Protein AF-A0A7J4SER0-F1 (afdb_monomer)

Mean predicted aligned error: 12.55 Å

pLDDT: mean 72.63, std 16.92, range [37.75, 93.12]

Radius of gyration: 18.27 Å; Cα contacts (8 Å, |Δi|>4): 106; chains: 1; bounding box: 51×45×35 Å

Nearest PDB structures (foldseek):
  1c30-assembly1_B  TM=9.647E-01  e=8.916E-04  Escherichia coli
  1t36-assembly1_D  TM=9.672E-01  e=1.253E-03  Escherichia coli
  1a9x-assembly1_B  TM=9.610E-01  e=2.314E-03  Escherichia coli
  1cs0-assembly1_F  TM=9.670E-01  e=2.839E-03  Escherichia coli
  5dot-assembly1_B  TM=7.083E-01  e=1.912E-02  Homo sapiens

Secondary structure (DSSP, 8-state):
----S-PBPBTTTB-SS--TT---PPP---TTSS-EEEEEE-TTT--EEEEEETTSS-EEESS-TT-TTS-GGGTHHHHHHHHHHHHHTT------PPPP----------

Sequence (110 aa):
SQNHGFAVADPEQGMLAPHPTGACSDVAPNAIGTDVEVRYVNANDRTVEGLDVIGRPAFSIQYHPEACPGPHDASPLFDRFSSIVAEHLGSSAPGNLPPVATPSLLGGEN

Solvent-accessible surface area (backbone atoms only — not comparable to full-atom values): 7395 Å² total; per-residue (Å²): 132,75,71,75,83,68,56,57,57,43,93,88,78,36,68,64,38,77,46,96,85,66,73,70,81,81,93,69,82,72,87,82,76,60,59,68,45,85,73,34,62,41,88,87,64,45,28,43,35,23,38,36,38,59,98,47,97,49,70,53,65,59,60,76,45,81,36,86,87,59,74,67,85,41,43,67,56,55,56,54,50,50,50,47,52,36,56,73,72,68,47,91,72,86,82,75,80,76,82,80,77,76,82,80,87,81,84,83,91,134

Structure (mmCIF, N/CA/C/O backbone):
data_AF-A0A7J4SER0-F1
#
_entry.id   AF-A0A7J4SER0-F1
#
loop_
_atom_site.group_PDB
_atom_site.id
_atom_site.type_symbol
_atom_site.label_atom_id
_atom_site.label_alt_id
_atom_site.label_comp_id
_atom_site.label_asym_id
_atom_site.label_entity_id
_atom_site.label_seq_id
_atom_site.pdbx_PDB_ins_code
_atom_site.Cartn_x
_atom_site.Cartn_y
_atom_site.Cartn_z
_atom_site.occupancy
_atom_site.B_iso_or_equiv
_atom_site.auth_seq_id
_atom_site.auth_comp_id
_atom_site.auth_asym_id
_atom_site.auth_atom_id
_atom_site.pdbx_PDB_model_num
ATOM 1 N N . SER A 1 1 ? 14.598 0.978 -7.104 1.00 48.25 1 SER A N 1
ATOM 2 C CA . SER A 1 1 ? 13.257 0.494 -6.739 1.00 48.25 1 SER A CA 1
ATOM 3 C C . SER A 1 1 ? 13.394 -0.280 -5.441 1.00 48.25 1 SER A C 1
ATOM 5 O O . SER A 1 1 ? 14.231 -1.169 -5.400 1.00 48.25 1 SER A O 1
ATOM 7 N N . GLN A 1 2 ? 12.677 0.110 -4.383 1.00 54.28 2 GLN A N 1
ATOM 8 C CA . GLN A 1 2 ? 12.573 -0.632 -3.110 1.00 54.28 2 GLN A CA 1
ATOM 9 C C . GLN A 1 2 ? 11.394 -1.626 -3.165 1.00 54.28 2 GLN A C 1
ATOM 11 O O . GLN A 1 2 ? 10.800 -1.949 -2.142 1.00 54.28 2 GLN A O 1
ATOM 16 N N . ASN A 1 3 ? 11.009 -2.056 -4.371 1.00 53.16 3 ASN A N 1
ATOM 17 C CA . ASN A 1 3 ? 9.971 -3.053 -4.568 1.00 53.16 3 ASN A CA 1
ATOM 18 C C . ASN A 1 3 ? 10.532 -4.409 -4.121 1.00 53.16 3 ASN A C 1
ATOM 20 O O . ASN A 1 3 ? 11.462 -4.938 -4.737 1.00 53.16 3 ASN A O 1
ATOM 24 N N . HIS A 1 4 ? 9.984 -4.958 -3.039 1.00 55.66 4 HIS A N 1
ATOM 25 C CA . HIS A 1 4 ? 10.304 -6.299 -2.553 1.00 55.66 4 HIS A CA 1
ATOM 26 C C . HIS A 1 4 ? 9.628 -7.367 -3.418 1.00 55.66 4 HIS A C 1
ATOM 28 O O . HIS A 1 4 ? 8.933 -8.209 -2.881 1.00 55.66 4 HIS A O 1
ATOM 34 N N . GLY A 1 5 ? 9.795 -7.340 -4.744 1.00 51.59 5 GLY A N 1
ATOM 35 C CA . GLY A 1 5 ? 9.507 -8.446 -5.674 1.00 51.59 5 GLY A CA 1
ATOM 36 C C . GLY A 1 5 ? 8.112 -9.097 -5.647 1.00 51.59 5 GLY A C 1
ATOM 37 O O . GLY A 1 5 ? 7.899 -10.058 -6.383 1.00 51.59 5 GLY A O 1
ATOM 38 N N . PHE A 1 6 ? 7.166 -8.610 -4.847 1.00 56.47 6 PHE A N 1
ATOM 39 C CA . PHE A 1 6 ? 5.813 -9.131 -4.716 1.00 56.47 6 PHE A CA 1
ATOM 40 C C . PHE A 1 6 ? 4.853 -8.104 -5.302 1.00 56.47 6 PHE A C 1
ATOM 42 O O . PHE A 1 6 ? 4.588 -7.061 -4.716 1.00 56.47 6 PHE A O 1
ATOM 49 N N . ALA A 1 7 ? 4.336 -8.407 -6.490 1.00 63.56 7 ALA A N 1
ATOM 50 C CA . ALA A 1 7 ? 3.266 -7.639 -7.104 1.00 63.56 7 ALA A CA 1
ATOM 51 C C . ALA A 1 7 ? 1.941 -8.351 -6.827 1.00 63.56 7 ALA A C 1
ATOM 53 O O . ALA A 1 7 ? 1.762 -9.516 -7.190 1.00 63.56 7 ALA A O 1
ATOM 54 N N . VAL A 1 8 ? 1.010 -7.654 -6.181 1.00 70.56 8 VAL A N 1
ATOM 55 C CA . VAL A 1 8 ? -0.377 -8.116 -6.090 1.00 70.56 8 VAL A CA 1
ATOM 56 C C . VAL A 1 8 ? -1.059 -7.834 -7.430 1.00 70.56 8 VAL A C 1
ATOM 58 O O . VAL A 1 8 ? -0.858 -6.772 -8.018 1.00 70.56 8 VAL A O 1
ATOM 61 N N . ALA A 1 9 ? -1.836 -8.793 -7.936 1.00 73.94 9 ALA A N 1
ATOM 62 C CA . ALA A 1 9 ? -2.665 -8.570 -9.115 1.00 73.94 9 ALA A CA 1
ATOM 63 C C . ALA A 1 9 ? -3.827 -7.633 -8.757 1.00 73.94 9 ALA A C 1
ATOM 65 O O . ALA A 1 9 ? -4.473 -7.812 -7.724 1.00 73.94 9 ALA A O 1
ATOM 66 N N . ASP A 1 10 ? -4.089 -6.651 -9.612 1.00 74.06 10 ASP A N 1
ATOM 67 C CA . ASP A 1 10 ? -5.262 -5.797 -9.492 1.00 74.06 10 ASP A CA 1
ATOM 68 C C . ASP A 1 10 ? -6.536 -6.656 -9.657 1.00 74.06 10 ASP A C 1
ATOM 70 O O . ASP A 1 10 ? -6.576 -7.519 -10.543 1.00 74.06 10 ASP A O 1
ATOM 74 N N . PRO A 1 11 ? -7.565 -6.471 -8.812 1.00 67.69 11 PRO A N 1
ATOM 75 C CA . PRO A 1 11 ? -8.778 -7.286 -8.860 1.00 67.69 11 PRO A CA 1
ATOM 76 C C . PRO A 1 11 ? -9.604 -7.095 -10.144 1.00 67.69 11 PRO A C 1
ATOM 78 O O . PRO A 1 11 ? -10.321 -8.015 -10.534 1.00 67.69 11 PRO A O 1
ATOM 81 N N . GLU A 1 12 ? -9.494 -5.950 -10.821 1.00 72.19 12 GLU A N 1
ATOM 82 C CA . GLU A 1 12 ? -10.212 -5.646 -12.066 1.00 72.19 12 GLU A CA 1
ATOM 83 C C . GLU A 1 12 ? -9.314 -5.777 -13.302 1.00 72.19 12 GLU A C 1
ATOM 85 O O . GLU A 1 12 ? -9.723 -6.302 -14.339 1.00 72.19 12 GLU A O 1
ATOM 90 N N . GLN A 1 13 ? -8.078 -5.291 -13.202 1.00 71.00 13 GLN A N 1
ATOM 91 C CA . GLN A 1 13 ? -7.130 -5.172 -14.310 1.00 71.00 13 GLN A CA 1
ATOM 92 C C . GLN A 1 13 ? -6.145 -6.348 -14.382 1.00 71.00 13 GLN A C 1
ATOM 94 O O . GLN A 1 13 ? -5.392 -6.469 -15.350 1.00 71.00 13 GLN A O 1
ATOM 99 N N . GLY A 1 14 ? -6.158 -7.239 -13.388 1.00 74.00 14 GLY A N 1
ATOM 100 C CA . GLY A 1 14 ? -5.273 -8.392 -13.314 1.00 74.00 14 GLY A CA 1
ATOM 101 C C . GLY A 1 14 ? -3.821 -8.013 -13.017 1.00 74.00 14 GLY A C 1
ATOM 102 O O . GLY A 1 14 ? -3.512 -7.020 -12.359 1.00 74.00 14 GLY A O 1
ATOM 103 N N . MET A 1 15 ? -2.880 -8.843 -13.465 1.00 73.19 15 MET A N 1
ATOM 104 C CA . MET A 1 15 ? -1.462 -8.626 -13.184 1.00 73.19 15 MET A CA 1
ATOM 105 C C . MET A 1 15 ? -0.899 -7.484 -14.038 1.00 73.19 15 MET A C 1
ATOM 107 O O . MET A 1 15 ? -0.586 -7.675 -15.211 1.00 73.19 15 MET A O 1
ATOM 111 N N . LEU A 1 16 ? -0.751 -6.303 -13.431 1.00 70.94 16 LEU A N 1
ATOM 112 C CA . LEU A 1 16 ? -0.262 -5.093 -14.106 1.00 70.94 16 LEU A CA 1
ATOM 113 C C . LEU A 1 16 ? 1.220 -5.174 -14.501 1.00 70.94 16 LEU A C 1
ATOM 115 O O . LEU A 1 16 ? 1.620 -4.584 -15.505 1.00 70.94 16 LEU A O 1
ATOM 119 N N . ALA A 1 17 ? 2.018 -5.928 -13.741 1.00 70.38 17 ALA A N 1
ATOM 120 C CA . ALA A 1 17 ? 3.392 -6.267 -14.091 1.00 70.38 17 ALA A CA 1
ATOM 121 C C . ALA A 1 17 ? 3.732 -7.690 -13.610 1.00 70.38 17 ALA A C 1
ATOM 123 O O . ALA A 1 17 ? 3.665 -7.952 -12.406 1.00 70.38 17 ALA A O 1
ATOM 124 N N . PRO A 1 18 ? 4.089 -8.620 -14.512 1.00 69.06 18 PRO A N 1
ATOM 125 C CA . PRO A 1 18 ? 4.494 -9.964 -14.122 1.00 69.06 18 PRO A CA 1
ATOM 126 C C . PRO A 1 18 ? 5.901 -9.964 -13.517 1.00 69.06 18 PRO A C 1
ATOM 128 O O . PRO A 1 18 ? 6.800 -9.265 -13.989 1.00 69.06 18 PRO A O 1
ATOM 131 N N . HIS A 1 19 ? 6.120 -10.803 -12.502 1.00 67.88 19 HIS A N 1
ATOM 132 C CA . HIS A 1 19 ? 7.466 -11.046 -11.987 1.00 67.88 19 HIS A CA 1
ATOM 133 C C . HIS A 1 19 ? 8.349 -11.659 -13.098 1.00 67.88 19 HIS A C 1
ATOM 135 O O . HIS A 1 19 ? 7.862 -12.521 -13.834 1.00 67.88 19 HIS A O 1
ATOM 141 N N . PRO A 1 20 ? 9.646 -11.307 -13.224 1.00 70.00 20 PRO A N 1
ATOM 142 C CA . PRO A 1 20 ? 10.513 -11.805 -14.303 1.00 70.00 20 PRO A CA 1
ATOM 143 C C . PRO A 1 20 ? 10.627 -13.333 -14.400 1.00 70.00 20 PRO A C 1
ATOM 145 O O . PRO A 1 20 ? 10.930 -13.867 -15.463 1.00 70.00 20 PRO A O 1
ATOM 148 N N . THR A 1 21 ? 10.389 -14.049 -13.298 1.00 76.75 21 THR A N 1
ATOM 149 C CA . THR A 1 21 ? 10.382 -15.524 -13.269 1.00 76.75 21 THR A CA 1
ATOM 150 C C . THR A 1 21 ? 9.038 -16.141 -13.661 1.00 76.75 21 THR A C 1
ATOM 152 O O . THR A 1 21 ? 8.942 -17.360 -13.755 1.00 76.75 21 THR A O 1
ATOM 155 N N . GLY A 1 22 ? 7.990 -15.331 -13.835 1.00 72.50 22 GLY A N 1
ATOM 156 C CA . GLY A 1 22 ? 6.618 -15.791 -14.054 1.00 72.50 22 GLY A CA 1
ATOM 157 C C . GLY A 1 22 ? 5.955 -16.416 -12.823 1.00 72.50 22 GLY A C 1
ATOM 158 O O . GLY A 1 22 ? 4.878 -16.992 -12.950 1.00 72.50 22 GLY A O 1
ATOM 159 N N . ALA A 1 23 ? 6.577 -16.331 -11.642 1.00 74.62 23 ALA A N 1
ATOM 160 C CA . ALA A 1 23 ? 5.992 -16.850 -10.412 1.00 74.62 23 ALA A CA 1
ATOM 161 C C . ALA A 1 23 ? 4.694 -16.100 -10.073 1.00 74.62 23 ALA A C 1
ATOM 163 O O . ALA A 1 23 ? 4.687 -14.875 -9.967 1.00 74.62 23 ALA A O 1
ATOM 164 N N . CYS A 1 24 ? 3.614 -16.853 -9.880 1.00 73.69 24 CYS A N 1
ATOM 165 C CA . CYS A 1 24 ? 2.323 -16.357 -9.428 1.00 73.69 24 CYS A CA 1
ATOM 166 C C . CYS A 1 24 ? 1.770 -17.338 -8.393 1.00 73.69 24 CYS A C 1
ATOM 168 O O . CYS A 1 24 ? 1.900 -18.551 -8.559 1.00 73.69 24 CYS A O 1
ATOM 170 N N . SER A 1 25 ? 1.172 -16.814 -7.328 1.00 76.44 25 SER A N 1
ATOM 171 C CA . SER A 1 25 ? 0.414 -17.627 -6.377 1.00 76.44 25 SER A CA 1
ATOM 172 C C . SER A 1 25 ? -0.845 -18.182 -7.046 1.00 76.44 25 SER A C 1
ATOM 174 O O . SER A 1 25 ? -1.397 -17.545 -7.948 1.00 76.44 25 SER A O 1
ATOM 176 N N . ASP A 1 26 ? -1.325 -19.332 -6.576 1.00 81.88 26 ASP A N 1
ATOM 177 C CA . ASP A 1 26 ? -2.628 -19.852 -6.989 1.00 81.88 26 ASP A CA 1
ATOM 178 C C . ASP A 1 26 ? -3.754 -18.889 -6.586 1.00 81.88 26 ASP A C 1
ATOM 180 O O . ASP A 1 26 ? -3.698 -18.228 -5.544 1.00 81.88 26 ASP A O 1
ATOM 184 N N . VAL A 1 27 ? -4.809 -18.834 -7.403 1.00 80.00 27 VAL A N 1
ATOM 185 C CA . VAL A 1 27 ? -6.010 -18.058 -7.077 1.00 80.00 27 VAL A CA 1
ATOM 186 C C . VAL A 1 27 ? -6.765 -18.770 -5.957 1.00 80.00 27 VAL A C 1
ATOM 188 O O . VAL A 1 27 ? -7.241 -19.892 -6.129 1.00 80.00 27 VAL A O 1
ATOM 191 N N . ALA A 1 28 ? -6.899 -18.098 -4.817 1.00 82.00 28 ALA A N 1
ATOM 192 C CA . ALA A 1 28 ? -7.654 -18.575 -3.666 1.00 82.00 28 ALA A CA 1
ATOM 193 C C . ALA A 1 28 ? -8.849 -17.649 -3.374 1.00 82.00 28 ALA A C 1
ATOM 195 O O . ALA A 1 28 ? -8.811 -16.466 -3.726 1.00 82.00 28 ALA A O 1
ATOM 196 N N . PRO A 1 29 ? -9.908 -18.150 -2.711 1.00 83.75 29 PRO A N 1
ATOM 197 C CA . PRO A 1 29 ? -10.981 -17.298 -2.217 1.00 83.75 29 PRO A CA 1
ATOM 198 C C . PRO A 1 29 ? -10.441 -16.190 -1.308 1.00 83.75 29 PRO A C 1
ATOM 200 O O . PRO A 1 29 ? -9.530 -16.414 -0.509 1.00 83.75 29 PRO A O 1
ATOM 203 N N . ASN A 1 30 ? -11.039 -15.003 -1.397 1.00 83.50 30 ASN A N 1
ATOM 204 C CA . ASN A 1 30 ? -10.673 -13.871 -0.555 1.00 83.50 30 ASN A CA 1
ATOM 205 C C . ASN A 1 30 ? -10.915 -14.192 0.933 1.00 83.50 30 ASN A C 1
ATOM 207 O O . ASN A 1 30 ? -12.057 -14.268 1.387 1.00 83.50 30 ASN A O 1
ATOM 211 N N . ALA A 1 31 ? -9.832 -14.339 1.699 1.00 83.38 31 ALA A N 1
ATOM 212 C CA . ALA A 1 31 ? -9.881 -14.686 3.122 1.00 83.38 31 ALA A CA 1
ATOM 213 C C . ALA A 1 31 ? -10.385 -13.542 4.022 1.00 83.38 31 ALA A C 1
ATOM 215 O O . ALA A 1 31 ? -10.806 -13.784 5.152 1.00 83.38 31 ALA A O 1
ATOM 216 N N . ILE A 1 32 ? -10.333 -12.296 3.543 1.00 81.81 32 ILE A N 1
ATOM 217 C CA . ILE A 1 32 ? -10.748 -11.103 4.294 1.00 81.81 32 ILE A CA 1
ATOM 218 C C . ILE A 1 32 ? -12.273 -10.912 4.209 1.00 81.81 32 ILE A C 1
ATOM 220 O O . ILE A 1 32 ? -12.858 -10.264 5.079 1.00 81.81 32 ILE A O 1
ATOM 224 N N . GLY A 1 33 ? -12.920 -11.508 3.199 1.00 86.50 33 GLY A N 1
ATOM 225 C CA . GLY A 1 33 ? -14.375 -11.486 3.020 1.00 86.50 33 GLY A CA 1
ATOM 226 C C . GLY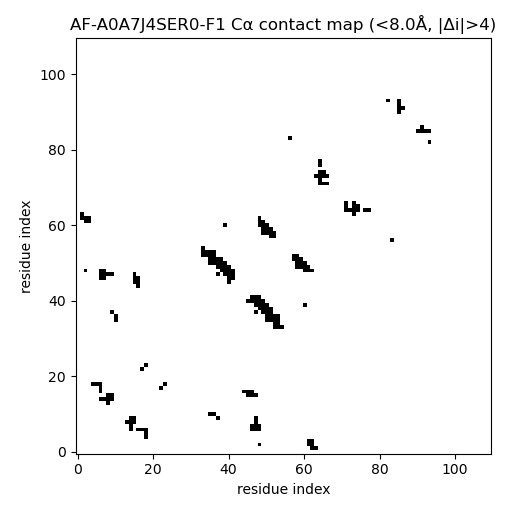 A 1 33 ? -14.943 -10.134 2.578 1.00 86.50 33 GLY A C 1
ATOM 227 O O . GLY A 1 33 ? -16.146 -9.923 2.681 1.00 86.50 33 GLY A O 1
ATOM 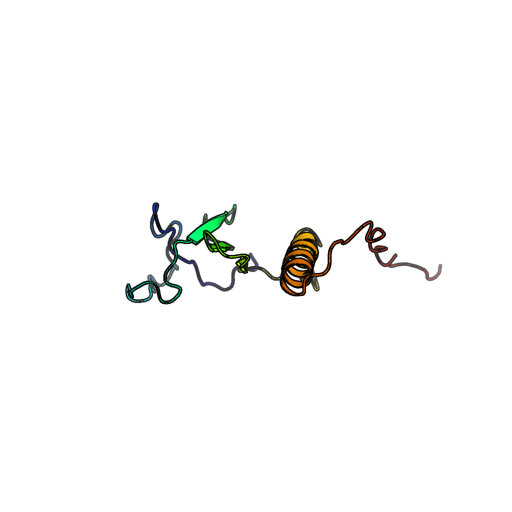228 N N . THR A 1 34 ? -14.091 -9.216 2.121 1.00 87.62 34 THR A N 1
ATOM 229 C CA . THR A 1 34 ? -14.486 -7.921 1.553 1.00 87.62 34 THR A CA 1
ATOM 230 C C . THR A 1 34 ? -13.516 -7.526 0.453 1.00 87.62 34 THR A C 1
ATOM 232 O O . THR A 1 34 ? -12.348 -7.927 0.485 1.00 87.62 34 THR A O 1
ATOM 235 N N . ASP A 1 35 ? -13.998 -6.739 -0.494 1.00 89.81 35 ASP A N 1
ATOM 236 C CA . ASP A 1 35 ? -13.223 -6.306 -1.646 1.00 89.81 35 ASP A CA 1
ATOM 237 C C . ASP A 1 35 ? -12.108 -5.325 -1.250 1.00 89.81 35 ASP A C 1
ATOM 239 O O . ASP A 1 35 ? -12.097 -4.743 -0.158 1.00 89.81 35 ASP A O 1
ATOM 243 N N . VAL A 1 36 ? -11.135 -5.174 -2.145 1.00 89.12 36 VAL A N 1
ATOM 244 C CA . VAL A 1 36 ? -9.982 -4.287 -1.973 1.00 89.12 36 VAL A CA 1
ATOM 245 C C . VAL A 1 36 ? -9.828 -3.386 -3.191 1.00 89.12 36 VAL A C 1
ATOM 247 O O . VAL A 1 36 ? -10.154 -3.791 -4.303 1.00 89.12 36 VAL A O 1
ATOM 250 N N . GLU A 1 37 ? -9.294 -2.187 -2.984 1.00 90.38 37 GLU A N 1
ATOM 251 C CA . GLU A 1 37 ? -9.006 -1.220 -4.047 1.00 90.38 37 GLU A CA 1
ATOM 252 C C . GLU A 1 37 ? -7.506 -0.934 -4.125 1.00 90.38 37 GLU A C 1
ATOM 254 O O . GLU A 1 37 ? -6.823 -0.821 -3.102 1.00 90.38 37 GLU A O 1
ATOM 259 N N . VAL A 1 38 ? -6.986 -0.788 -5.346 1.00 90.25 38 VAL A N 1
ATOM 260 C CA . VAL A 1 38 ? -5.596 -0.381 -5.573 1.00 90.25 38 VAL A CA 1
ATOM 261 C C . VAL A 1 38 ? -5.443 1.111 -5.306 1.00 90.25 38 VAL A C 1
ATOM 263 O O . VAL A 1 38 ? -6.045 1.947 -5.975 1.00 90.25 38 VAL A O 1
ATOM 266 N N . ARG A 1 39 ? -4.584 1.453 -4.339 1.00 89.69 39 ARG A N 1
ATOM 267 C CA . ARG A 1 39 ? -4.299 2.845 -3.965 1.00 89.69 39 ARG A CA 1
ATOM 268 C C . ARG A 1 39 ? -3.014 3.372 -4.588 1.00 89.69 39 ARG A C 1
ATOM 270 O O . ARG A 1 39 ? -2.967 4.528 -5.007 1.00 89.69 39 ARG A O 1
ATOM 277 N N . TYR A 1 40 ? -1.965 2.556 -4.613 1.00 88.69 40 TYR A N 1
ATOM 278 C CA . TYR A 1 40 ? -0.651 2.971 -5.099 1.00 88.69 40 TYR A CA 1
ATOM 279 C C . TYR A 1 40 ? -0.162 2.020 -6.181 1.00 88.69 40 TYR A C 1
ATOM 281 O O . TYR A 1 40 ? -0.231 0.802 -6.030 1.00 88.69 40 TYR A O 1
ATOM 289 N N . VAL A 1 41 ? 0.357 2.597 -7.263 1.00 86.44 41 VAL A N 1
ATOM 290 C CA . VAL A 1 41 ? 0.959 1.873 -8.383 1.00 86.44 41 VAL A CA 1
ATOM 291 C C . VAL A 1 41 ? 2.337 2.462 -8.648 1.00 86.44 41 VAL A C 1
ATOM 293 O O . VAL A 1 41 ? 2.486 3.682 -8.748 1.00 86.44 41 VAL A O 1
ATOM 296 N N . ASN A 1 42 ? 3.341 1.602 -8.781 1.00 82.62 42 ASN A N 1
ATOM 297 C CA . ASN A 1 42 ? 4.705 1.994 -9.091 1.00 82.62 42 ASN A CA 1
ATOM 298 C C . ASN A 1 42 ? 4.765 2.696 -10.456 1.00 82.62 42 ASN A C 1
ATOM 300 O O . ASN A 1 42 ? 4.268 2.193 -11.468 1.00 82.62 42 ASN A O 1
ATOM 304 N N . ALA A 1 43 ? 5.404 3.864 -10.505 1.00 84.12 43 ALA A N 1
ATOM 305 C CA . ALA A 1 43 ? 5.506 4.644 -11.735 1.00 84.12 43 ALA A CA 1
ATOM 306 C C . ALA A 1 43 ? 6.415 3.995 -12.795 1.00 84.12 43 ALA A C 1
ATOM 308 O O . ALA A 1 43 ? 6.228 4.254 -13.981 1.00 84.12 43 ALA A O 1
ATOM 309 N N . ASN A 1 44 ? 7.385 3.169 -12.387 1.00 78.81 44 ASN A N 1
ATOM 310 C CA . ASN A 1 44 ? 8.387 2.606 -13.293 1.00 78.81 44 ASN A CA 1
ATOM 311 C C . ASN A 1 44 ? 7.896 1.337 -13.988 1.00 78.81 44 ASN A C 1
ATOM 313 O O . ASN A 1 44 ? 8.080 1.186 -15.192 1.00 78.81 44 ASN A O 1
ATOM 317 N N . ASP A 1 45 ? 7.305 0.420 -13.225 1.00 79.94 45 ASP A N 1
ATOM 318 C CA . ASP A 1 45 ? 6.970 -0.927 -13.696 1.00 79.94 45 ASP A CA 1
ATOM 319 C C . ASP A 1 45 ? 5.481 -1.263 -13.577 1.00 79.94 45 ASP A C 1
ATOM 321 O O . ASP A 1 45 ? 5.080 -2.345 -13.983 1.00 79.94 45 ASP A O 1
ATOM 325 N N . ARG A 1 46 ? 4.649 -0.332 -13.087 1.00 81.31 46 ARG A N 1
ATOM 326 C CA . ARG A 1 46 ? 3.195 -0.500 -12.928 1.00 81.31 46 ARG A CA 1
ATOM 327 C C . ARG A 1 46 ? 2.774 -1.561 -11.908 1.00 81.31 46 ARG A C 1
ATOM 329 O O . ARG A 1 46 ? 1.595 -1.899 -11.858 1.00 81.31 46 ARG A O 1
ATOM 336 N N . THR A 1 47 ? 3.681 -2.053 -11.068 1.00 82.56 47 THR A N 1
ATOM 337 C CA . THR A 1 47 ? 3.322 -2.963 -9.970 1.00 82.56 47 THR A CA 1
ATOM 338 C C . THR A 1 47 ? 2.423 -2.280 -8.935 1.00 82.56 47 THR A C 1
ATOM 340 O O . THR A 1 47 ? 2.522 -1.073 -8.706 1.00 82.56 47 THR A O 1
ATOM 343 N N . VAL A 1 48 ? 1.516 -3.041 -8.316 1.00 85.62 48 VAL A N 1
ATOM 344 C CA . VAL A 1 48 ? 0.699 -2.557 -7.193 1.00 85.62 48 VAL A CA 1
ATOM 345 C C . VAL A 1 48 ? 1.586 -2.424 -5.957 1.00 85.62 48 VAL A C 1
ATOM 347 O O . VAL A 1 48 ? 2.245 -3.378 -5.560 1.00 85.62 48 VAL A O 1
ATOM 350 N N . GLU A 1 49 ? 1.568 -1.248 -5.338 1.00 86.94 49 GLU A N 1
ATOM 351 C CA . GLU A 1 49 ? 2.412 -0.886 -4.191 1.00 86.94 49 GLU A CA 1
ATOM 352 C C . GLU A 1 49 ? 1.588 -0.577 -2.930 1.00 86.94 49 GLU A C 1
ATOM 354 O O . GLU A 1 49 ? 2.154 -0.294 -1.877 1.00 86.94 49 GLU A O 1
ATOM 359 N N . GLY A 1 50 ? 0.254 -0.619 -3.004 1.00 88.81 50 GLY A N 1
ATOM 360 C CA . GLY A 1 50 ? -0.601 -0.477 -1.829 1.00 88.81 50 GLY A CA 1
ATOM 361 C C . GLY A 1 50 ? -2.088 -0.644 -2.114 1.00 88.81 50 GLY A C 1
ATOM 362 O O . GL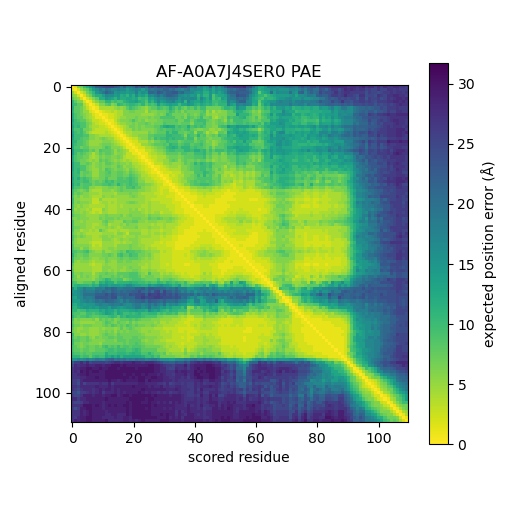Y A 1 50 ? -2.566 -0.335 -3.209 1.00 88.81 50 GLY A O 1
ATOM 363 N N . LEU A 1 51 ? -2.805 -1.129 -1.101 1.00 91.50 51 LEU A N 1
ATOM 364 C CA . LEU A 1 51 ? -4.214 -1.518 -1.164 1.00 91.50 51 LEU A CA 1
ATOM 365 C C . LEU A 1 51 ? -5.003 -0.893 -0.013 1.00 91.50 51 LEU A C 1
ATOM 367 O O . LEU A 1 51 ? -4.480 -0.757 1.094 1.00 91.50 51 LEU A O 1
ATOM 371 N N . ASP A 1 52 ? -6.280 -0.606 -0.250 1.00 92.00 52 ASP A N 1
ATOM 372 C CA . ASP A 1 52 ? -7.265 -0.358 0.804 1.00 92.00 52 ASP A CA 1
ATOM 373 C C . ASP A 1 52 ? -8.304 -1.467 0.861 1.00 92.00 52 ASP A C 1
ATOM 375 O O . ASP A 1 52 ? -8.676 -2.044 -0.157 1.00 92.00 52 ASP A O 1
ATOM 379 N N . VAL A 1 53 ? -8.821 -1.719 2.059 1.00 91.94 53 VAL A N 1
ATOM 380 C CA . VAL A 1 53 ? -9.899 -2.680 2.278 1.00 91.94 53 VAL A CA 1
ATOM 38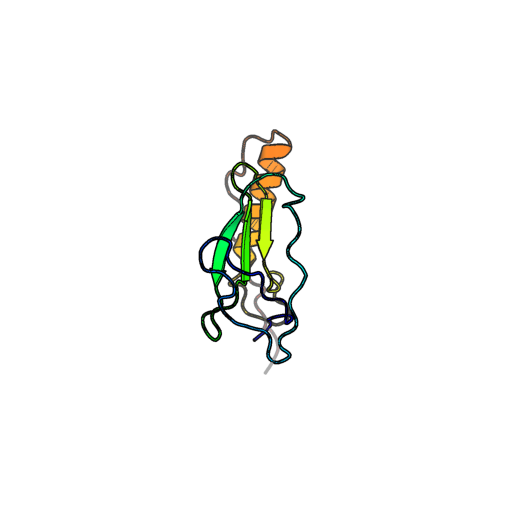1 C C . VAL A 1 53 ? -11.242 -1.951 2.279 1.00 91.94 53 VAL A C 1
ATOM 383 O O . VAL A 1 53 ? -11.487 -1.097 3.134 1.00 91.94 53 VAL A O 1
ATOM 386 N N . ILE A 1 54 ? -12.142 -2.296 1.356 1.00 90.75 54 ILE A N 1
ATOM 387 C CA . ILE A 1 54 ? -13.446 -1.635 1.248 1.00 90.75 54 ILE A CA 1
ATOM 388 C C . ILE A 1 54 ? -14.266 -1.908 2.513 1.00 90.75 54 ILE A C 1
ATOM 390 O O . ILE A 1 54 ? -14.390 -3.044 2.985 1.00 90.75 54 ILE A O 1
ATOM 394 N N . GLY A 1 55 ? -14.822 -0.834 3.079 1.00 89.44 55 GLY A N 1
ATOM 395 C CA . GLY A 1 55 ? -15.679 -0.885 4.264 1.00 89.44 55 GLY A CA 1
ATOM 396 C C . GLY A 1 55 ? -14.948 -1.166 5.581 1.00 89.44 55 GLY A C 1
ATOM 397 O O . GLY A 1 55 ? -15.608 -1.357 6.602 1.00 89.44 55 GLY A O 1
ATOM 398 N N . ARG A 1 56 ? -13.606 -1.198 5.595 1.00 90.50 56 ARG A N 1
ATOM 399 C CA . ARG A 1 56 ? -12.806 -1.416 6.811 1.00 90.50 56 ARG A CA 1
ATOM 400 C C . ARG A 1 56 ? -11.684 -0.378 6.910 1.00 90.50 56 ARG A C 1
ATOM 402 O O . ARG A 1 56 ? -11.074 -0.052 5.898 1.00 90.50 56 ARG A O 1
ATOM 409 N N . PRO A 1 57 ? -11.348 0.119 8.112 1.00 91.25 57 PRO A N 1
ATOM 410 C CA . PRO A 1 57 ? -10.242 1.054 8.288 1.00 91.25 57 PRO A CA 1
ATOM 411 C C . PRO A 1 57 ? -8.904 0.293 8.279 1.00 91.25 57 PRO A C 1
ATOM 413 O O . PRO A 1 57 ? -8.228 0.169 9.295 1.00 91.25 57 PRO A O 1
ATOM 416 N N . ALA A 1 58 ? -8.550 -0.293 7.137 1.00 90.75 58 ALA A N 1
ATOM 417 C CA . ALA A 1 58 ? -7.338 -1.082 6.952 1.00 90.75 58 ALA A CA 1
ATOM 418 C C . ALA A 1 58 ? -6.738 -0.818 5.567 1.00 90.75 58 ALA A C 1
ATOM 420 O O . ALA A 1 58 ? -7.461 -0.710 4.576 1.00 90.75 58 ALA A O 1
ATOM 421 N N . PHE A 1 59 ? -5.412 -0.719 5.513 1.00 93.06 59 PHE A N 1
ATOM 422 C CA . PHE A 1 59 ? -4.653 -0.504 4.284 1.00 93.06 59 PHE A CA 1
ATOM 423 C C . PHE A 1 59 ? -3.278 -1.173 4.375 1.00 93.06 59 PHE A C 1
ATOM 425 O O . PHE A 1 59 ? -2.816 -1.503 5.470 1.00 93.06 59 PHE A O 1
ATOM 432 N N . SER A 1 60 ? -2.622 -1.356 3.233 1.00 90.12 60 SER A N 1
ATOM 433 C CA . SER A 1 60 ? -1.256 -1.873 3.137 1.00 90.12 60 SER A CA 1
ATOM 434 C C . SER A 1 60 ? -0.423 -1.080 2.135 1.00 90.12 60 SER A C 1
ATOM 436 O O . SER A 1 60 ? -0.955 -0.410 1.247 1.00 90.12 60 SER A O 1
ATOM 438 N N . ILE A 1 61 ? 0.896 -1.171 2.287 1.00 89.00 61 ILE A N 1
ATOM 439 C CA . ILE A 1 61 ? 1.896 -0.634 1.363 1.00 89.00 61 ILE A CA 1
ATOM 440 C C . ILE A 1 61 ? 3.039 -1.635 1.210 1.00 89.00 61 ILE A C 1
ATOM 442 O O . ILE A 1 61 ? 3.302 -2.418 2.124 1.00 89.00 61 ILE A O 1
ATOM 446 N N . GLN A 1 62 ? 3.716 -1.598 0.068 1.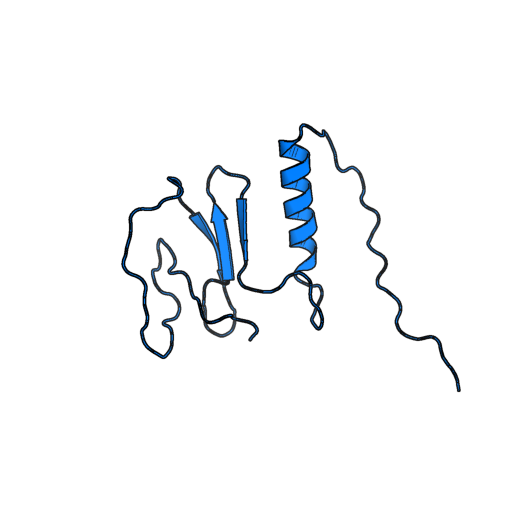00 84.56 62 GLN A N 1
ATOM 447 C CA . GLN A 1 62 ? 4.836 -2.483 -0.246 1.00 84.56 62 GLN A CA 1
ATOM 448 C C . GLN A 1 62 ? 6.206 -1.828 0.016 1.00 84.56 62 GLN A C 1
ATOM 450 O O . GLN A 1 62 ? 7.192 -2.530 0.259 1.00 84.56 62 GLN A O 1
ATOM 455 N N . TYR A 1 63 ? 6.275 -0.497 0.019 1.00 80.06 63 TYR A N 1
ATOM 456 C CA . TYR A 1 63 ? 7.487 0.256 0.338 1.00 80.06 63 TYR A CA 1
ATOM 457 C C . TYR A 1 63 ? 7.581 0.618 1.825 1.00 80.06 63 TYR A C 1
ATOM 459 O O . TYR A 1 63 ? 6.591 0.633 2.552 1.00 80.06 63 TYR A O 1
ATOM 467 N N . HIS A 1 64 ? 8.798 0.947 2.264 1.00 79.00 64 HIS A N 1
ATOM 468 C CA . HIS A 1 64 ? 9.111 1.300 3.650 1.00 79.00 64 HIS A CA 1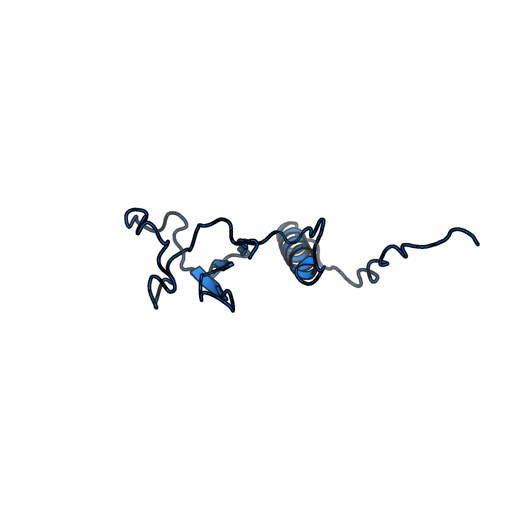
ATOM 469 C C . HIS A 1 64 ? 8.777 2.768 3.944 1.00 79.00 64 HIS A C 1
ATOM 471 O O . HIS A 1 64 ? 9.464 3.651 3.422 1.00 79.00 64 HIS A O 1
ATOM 477 N N . PRO A 1 65 ? 7.764 3.063 4.781 1.00 70.06 65 PRO A N 1
ATOM 478 C CA . PRO A 1 65 ? 7.369 4.436 5.084 1.00 70.06 65 PRO A CA 1
ATOM 479 C C . PRO A 1 65 ? 8.294 5.109 6.109 1.00 70.06 65 PRO A C 1
ATOM 481 O O . PRO A 1 65 ? 8.321 6.329 6.214 1.00 70.06 65 PRO A O 1
ATOM 484 N N . GLU A 1 66 ? 9.059 4.313 6.859 1.00 62.72 66 GLU A N 1
ATOM 485 C CA . GLU A 1 66 ? 9.990 4.725 7.919 1.00 62.72 66 GLU A CA 1
ATOM 486 C C . GLU A 1 66 ? 11.291 5.371 7.414 1.00 62.72 66 GLU A C 1
ATOM 488 O O . GLU A 1 66 ? 12.017 5.957 8.211 1.00 62.72 66 GLU A O 1
ATOM 493 N N . ALA A 1 67 ? 11.565 5.267 6.106 1.00 58.94 67 ALA A N 1
ATOM 494 C CA . ALA A 1 67 ? 12.659 5.907 5.373 1.00 58.94 67 ALA A CA 1
ATOM 495 C C . ALA A 1 67 ? 13.982 6.042 6.160 1.00 58.94 67 ALA A C 1
ATOM 497 O O . ALA A 1 67 ? 14.333 7.120 6.634 1.00 58.94 67 ALA A O 1
ATOM 498 N N . CYS A 1 68 ? 14.765 4.961 6.253 1.00 47.28 68 CYS A N 1
ATOM 499 C CA . CYS A 1 68 ? 16.110 5.024 6.831 1.00 47.28 68 CYS A CA 1
ATOM 500 C C . CYS A 1 68 ? 17.108 4.128 6.065 1.00 47.28 68 CYS A C 1
ATOM 502 O O . CYS A 1 68 ? 17.245 2.950 6.403 1.00 47.28 68 CYS A O 1
ATOM 504 N N . PRO A 1 69 ? 17.822 4.640 5.035 1.00 56.16 69 PRO A N 1
ATOM 505 C CA . PRO A 1 69 ? 17.773 5.984 4.436 1.00 56.16 69 PRO A CA 1
ATOM 506 C C . PRO A 1 69 ? 16.729 6.105 3.305 1.00 56.16 69 PRO A C 1
ATOM 508 O O . PRO A 1 69 ? 16.539 5.173 2.525 1.00 56.16 69 PRO A O 1
ATOM 511 N N . GLY A 1 70 ? 16.080 7.266 3.160 1.00 56.91 70 GLY A N 1
ATOM 512 C CA . GLY A 1 70 ? 15.147 7.534 2.055 1.00 56.91 70 GLY A CA 1
ATOM 513 C C . GLY A 1 70 ? 14.363 8.844 2.215 1.00 56.91 70 GLY A C 1
ATOM 514 O O . GLY A 1 70 ? 14.474 9.489 3.255 1.00 56.91 70 GLY A O 1
ATOM 515 N N . PRO A 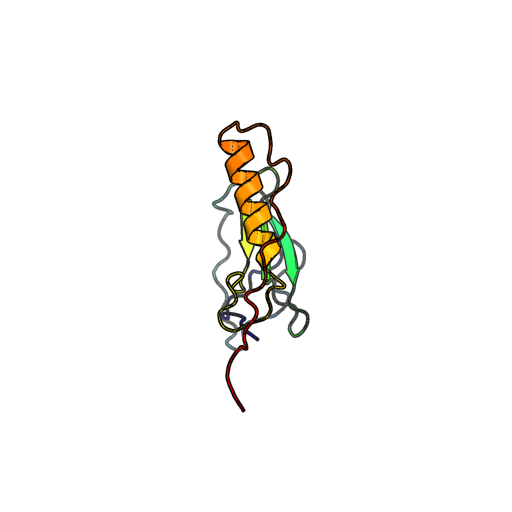1 71 ? 13.594 9.269 1.198 1.00 59.84 71 PRO A N 1
ATOM 516 C CA . PRO A 1 71 ? 12.731 10.443 1.297 1.00 59.84 71 PRO A CA 1
ATOM 517 C C . PRO A 1 71 ? 11.552 10.186 2.248 1.00 59.84 71 PRO A C 1
ATOM 519 O O . PRO A 1 71 ? 10.965 9.106 2.253 1.00 59.84 71 PRO A O 1
ATOM 522 N N . HIS A 1 72 ? 11.172 11.200 3.025 1.00 63.88 72 HIS A N 1
ATOM 523 C CA . HIS A 1 72 ? 10.067 11.146 3.995 1.00 63.88 72 HIS A CA 1
ATOM 524 C C . HIS A 1 72 ? 8.667 11.266 3.353 1.00 63.88 72 HIS A C 1
ATOM 526 O O . HIS A 1 72 ? 7.689 11.556 4.040 1.00 63.88 72 HIS A O 1
ATOM 532 N N . ASP A 1 73 ? 8.550 11.030 2.043 1.00 65.12 73 ASP A N 1
ATOM 533 C CA . ASP A 1 73 ? 7.317 11.219 1.260 1.00 65.12 73 ASP A CA 1
ATOM 534 C C . ASP A 1 73 ? 6.182 10.267 1.686 1.00 65.12 73 ASP A C 1
ATOM 536 O O . ASP A 1 73 ? 5.009 10.501 1.399 1.00 65.12 73 ASP A O 1
ATOM 540 N N . ALA A 1 74 ? 6.526 9.198 2.405 1.00 71.50 74 ALA A N 1
ATOM 541 C CA . ALA A 1 74 ? 5.609 8.185 2.912 1.00 71.50 74 ALA A CA 1
ATOM 542 C C . ALA A 1 74 ? 5.221 8.368 4.395 1.00 71.50 74 ALA A C 1
ATOM 544 O O . ALA A 1 74 ? 4.335 7.661 4.878 1.00 71.50 74 ALA A O 1
ATOM 545 N N . SER A 1 75 ? 5.820 9.333 5.106 1.00 77.81 75 SER A N 1
ATOM 546 C CA . SER A 1 75 ? 5.525 9.621 6.519 1.00 77.81 75 SER A CA 1
ATOM 547 C C . SER A 1 75 ? 4.037 9.871 6.828 1.00 77.81 75 SER A C 1
ATOM 549 O O . SER A 1 75 ? 3.579 9.384 7.863 1.00 77.81 75 SER A O 1
ATOM 551 N N . PRO A 1 76 ? 3.231 10.522 5.955 1.00 83.88 76 PRO A N 1
ATOM 552 C CA . PRO A 1 76 ? 1.799 10.729 6.216 1.00 83.88 76 PRO A CA 1
ATOM 553 C C . PRO A 1 76 ? 0.981 9.438 6.402 1.00 83.88 76 PRO A C 1
ATOM 555 O O . PRO A 1 76 ? -0.137 9.472 6.918 1.00 83.88 76 PRO A O 1
ATOM 558 N N . LEU A 1 77 ? 1.508 8.277 5.998 1.00 86.81 77 LEU A N 1
ATOM 559 C CA . LEU A 1 77 ? 0.848 6.987 6.214 1.00 86.81 77 LEU A CA 1
ATOM 560 C C . LEU A 1 77 ? 0.822 6.596 7.698 1.00 86.81 77 LEU A C 1
ATOM 562 O O . LEU A 1 77 ? -0.130 5.943 8.131 1.00 86.81 77 LEU A O 1
ATOM 566 N N . PHE A 1 78 ? 1.799 7.048 8.492 1.00 87.56 78 PHE A N 1
ATOM 567 C CA . PHE A 1 78 ? 1.763 6.887 9.946 1.00 87.56 78 PHE A CA 1
ATOM 568 C C . PHE A 1 78 ? 0.656 7.733 10.578 1.00 87.56 78 PHE A C 1
ATOM 570 O O . PHE A 1 78 ? -0.056 7.236 11.450 1.00 87.56 78 PHE A O 1
ATOM 577 N N . ASP A 1 79 ? 0.439 8.960 10.098 1.00 88.06 79 ASP A N 1
ATOM 578 C CA . ASP A 1 79 ? -0.653 9.819 10.576 1.00 88.06 79 ASP A CA 1
ATOM 579 C C . ASP A 1 79 ? -2.024 9.212 10.247 1.00 88.06 79 ASP A C 1
ATOM 581 O O . ASP A 1 79 ? -2.929 9.193 11.090 1.00 88.06 79 ASP A O 1
ATOM 585 N N . ARG A 1 80 ? -2.166 8.638 9.043 1.00 90.50 80 ARG A N 1
ATOM 586 C CA . ARG A 1 80 ? -3.371 7.896 8.640 1.00 90.50 80 ARG A CA 1
ATOM 587 C C . ARG A 1 80 ? -3.624 6.702 9.561 1.00 90.50 80 ARG A C 1
ATOM 589 O O . ARG A 1 80 ? -4.746 6.522 10.027 1.00 90.50 80 ARG A O 1
ATOM 596 N N . PHE A 1 81 ? -2.597 5.897 9.833 1.00 91.25 81 PHE A N 1
ATOM 597 C CA . PHE A 1 81 ? -2.709 4.763 10.750 1.00 91.25 81 PHE A CA 1
ATOM 598 C C . PHE A 1 81 ? -3.076 5.211 12.173 1.00 91.25 81 PHE A C 1
ATOM 600 O O . PHE A 1 81 ? -3.992 4.656 12.775 1.00 91.25 81 PHE A O 1
ATOM 607 N N . SER A 1 82 ? -2.418 6.253 12.687 1.00 90.06 82 SER A N 1
ATOM 608 C CA . SER A 1 82 ? -2.699 6.823 14.009 1.00 90.06 82 SER A CA 1
ATOM 609 C C . SER A 1 82 ? -4.153 7.287 14.134 1.00 90.06 82 SER A C 1
ATOM 611 O O . SER A 1 82 ? -4.819 6.986 15.123 1.00 90.06 82 SER A O 1
ATOM 613 N N . SER A 1 83 ? -4.682 7.934 13.091 1.00 90.44 83 SER A N 1
ATOM 614 C CA . SER A 1 83 ? -6.081 8.376 13.038 1.00 90.44 83 SER A CA 1
ATOM 615 C C . SER A 1 83 ? -7.058 7.197 13.109 1.00 90.44 83 SER A C 1
ATOM 617 O O . SER A 1 83 ? -7.982 7.220 13.917 1.00 90.44 83 SER A O 1
ATOM 619 N N . ILE A 1 84 ? -6.803 6.124 12.349 1.00 93.12 84 ILE A N 1
ATOM 620 C CA . ILE A 1 84 ? -7.595 4.882 12.391 1.00 93.12 84 ILE A CA 1
ATOM 621 C C . ILE A 1 84 ? -7.617 4.277 13.802 1.00 93.12 84 ILE A C 1
ATOM 623 O O . ILE A 1 84 ? -8.669 3.861 14.292 1.00 93.12 84 ILE A O 1
ATOM 627 N N . VAL A 1 85 ? -6.461 4.223 14.470 1.00 92.31 85 VAL A N 1
ATOM 628 C CA . VAL A 1 85 ? -6.356 3.686 15.834 1.00 92.31 85 VAL A CA 1
ATOM 629 C C . VAL A 1 85 ? -7.108 4.572 16.828 1.00 92.31 85 VAL A C 1
ATOM 631 O O . VAL A 1 85 ? -7.845 4.053 17.665 1.00 92.31 85 VAL A O 1
ATOM 634 N N . ALA A 1 86 ? -6.963 5.895 16.730 1.00 91.44 86 ALA A N 1
ATOM 635 C CA . ALA A 1 86 ? -7.661 6.842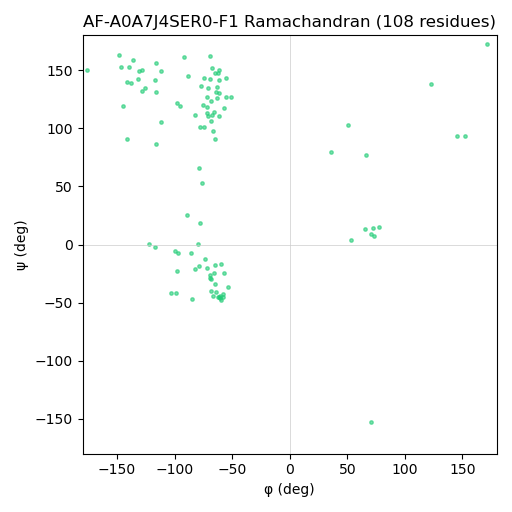 17.594 1.00 91.44 86 ALA A CA 1
ATOM 636 C C . ALA A 1 86 ? -9.189 6.720 17.466 1.00 91.44 86 ALA A C 1
ATOM 638 O O . ALA A 1 86 ? -9.882 6.635 18.483 1.00 91.44 86 ALA A O 1
ATOM 639 N N . GLU A 1 87 ? -9.702 6.639 16.235 1.00 91.00 87 GLU A N 1
ATOM 640 C CA . GLU A 1 87 ? -11.124 6.420 15.956 1.00 91.00 87 GLU A CA 1
ATOM 641 C C . GLU A 1 87 ? -11.616 5.088 16.536 1.00 91.00 87 GLU A C 1
ATOM 643 O O . GLU A 1 87 ? -12.658 5.047 17.194 1.00 91.00 87 GLU A O 1
ATOM 648 N N . HIS A 1 88 ? -10.850 4.006 16.362 1.00 89.88 88 HIS A N 1
ATOM 649 C CA . HIS A 1 88 ? -11.213 2.686 16.883 1.00 89.88 88 HIS A CA 1
ATOM 650 C C . HIS A 1 88 ? -11.254 2.636 18.418 1.00 89.88 88 HIS A C 1
ATOM 652 O O . HIS A 1 88 ? -12.091 1.943 18.994 1.00 89.88 88 HIS A O 1
ATOM 658 N N . LEU A 1 89 ? -10.376 3.384 19.090 1.00 89.75 89 LEU A N 1
ATOM 659 C CA . LEU A 1 89 ? -10.332 3.472 20.552 1.00 89.75 89 LEU A CA 1
ATOM 660 C C . LEU A 1 89 ? -11.387 4.429 21.141 1.00 89.75 89 LEU A C 1
ATOM 662 O O . LEU A 1 89 ? -11.461 4.573 22.360 1.00 89.75 89 LEU A O 1
ATOM 666 N N . G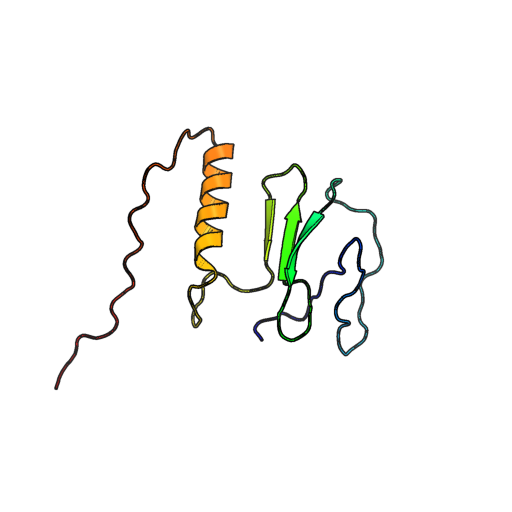LY A 1 90 ? -12.222 5.066 20.308 1.00 75.75 90 GLY A N 1
ATOM 667 C CA . GLY A 1 90 ? -13.263 5.996 20.755 1.00 75.75 90 GLY A CA 1
ATOM 668 C C . GLY A 1 90 ? -12.737 7.380 21.147 1.00 75.75 90 GLY A C 1
ATOM 669 O O . GLY A 1 90 ? -13.454 8.163 21.775 1.00 75.75 90 GLY A O 1
ATOM 670 N N . SER A 1 91 ? -11.501 7.709 20.770 1.00 57.72 91 SER A N 1
ATOM 671 C CA . SER A 1 91 ? -10.929 9.031 21.001 1.00 57.72 91 SER A CA 1
ATOM 672 C C . SER A 1 91 ? -11.477 10.004 19.964 1.00 57.72 91 SER A C 1
ATOM 674 O O . SER A 1 91 ? -11.022 10.065 18.825 1.00 57.72 91 SER A O 1
ATOM 676 N N . SER A 1 92 ? -12.459 10.807 20.365 1.00 49.53 92 SER A N 1
ATOM 677 C CA . SER A 1 92 ? -12.821 12.006 19.615 1.00 49.53 92 SER A CA 1
ATOM 678 C C . SER A 1 92 ? -11.654 13.005 19.681 1.00 49.53 92 SER A C 1
ATOM 680 O O . SER A 1 92 ? -11.532 13.719 20.673 1.00 49.53 92 SER A O 1
ATOM 682 N N . ALA A 1 93 ? -10.829 13.008 18.621 1.00 49.34 93 ALA A N 1
ATOM 683 C CA . ALA A 1 93 ? -9.907 14.044 18.112 1.00 49.34 93 ALA A CA 1
ATOM 684 C C . ALA A 1 93 ? -8.429 13.614 17.988 1.00 49.34 93 ALA A C 1
ATOM 686 O O . ALA A 1 93 ? -7.833 13.132 18.950 1.00 49.34 93 ALA A O 1
ATOM 687 N N . PRO A 1 94 ? -7.779 14.014 16.880 1.00 48.38 94 PRO A N 1
ATOM 688 C CA . PRO A 1 94 ? -6.479 14.656 16.974 1.00 48.38 94 PRO A CA 1
ATOM 689 C C . PRO A 1 94 ? -6.609 16.089 16.452 1.00 48.38 94 PRO A C 1
ATOM 691 O O . PRO A 1 94 ? -6.395 16.393 15.281 1.00 48.38 94 PRO A O 1
ATOM 694 N N . GLY A 1 95 ? -6.997 17.002 17.340 1.00 50.91 95 GLY A N 1
ATOM 695 C CA . GLY A 1 95 ? -6.770 18.420 17.107 1.00 50.91 95 GLY A CA 1
ATOM 696 C C . GLY A 1 95 ? -5.276 18.697 17.240 1.00 50.91 95 GLY A C 1
ATOM 697 O O . GLY A 1 95 ? -4.751 18.652 18.346 1.00 50.91 95 GLY A O 1
ATOM 698 N N . ASN A 1 96 ? -4.625 19.015 16.120 1.00 52.09 96 ASN A N 1
ATOM 699 C CA . ASN A 1 96 ? -3.321 19.678 16.059 1.00 52.09 96 ASN A CA 1
ATOM 700 C C . ASN A 1 96 ? -2.122 18.864 16.595 1.00 52.09 96 ASN A C 1
ATOM 702 O O . ASN A 1 96 ? -1.586 19.151 17.666 1.00 52.09 96 ASN A O 1
ATOM 706 N N . LEU A 1 97 ? -1.639 17.902 15.802 1.00 49.62 97 LEU A N 1
ATOM 707 C CA . LEU A 1 97 ? -0.244 17.468 15.915 1.00 49.62 97 LEU A CA 1
ATOM 708 C C . LEU A 1 97 ? 0.653 18.623 15.428 1.00 49.62 97 LEU A C 1
ATOM 710 O O . LEU A 1 97 ? 0.457 19.097 14.306 1.00 49.62 97 LEU A O 1
ATOM 714 N N . PRO A 1 98 ? 1.600 19.126 16.243 1.00 43.75 98 PRO A N 1
ATOM 715 C CA . PRO A 1 98 ? 2.564 20.107 15.762 1.00 43.75 98 PRO A CA 1
ATOM 716 C C . PRO A 1 98 ? 3.408 19.488 14.636 1.00 43.75 98 PRO A C 1
ATOM 718 O O . PRO A 1 98 ? 3.634 18.274 14.653 1.00 43.75 98 PRO A O 1
ATOM 721 N N . PRO A 1 99 ? 3.898 20.288 13.669 1.00 43.56 99 PRO A N 1
ATOM 722 C CA . PRO A 1 99 ? 4.769 19.774 12.623 1.00 43.56 99 PRO A CA 1
ATOM 723 C C . PRO A 1 99 ? 5.978 19.089 13.264 1.00 43.56 99 PRO A C 1
ATOM 725 O O . PRO A 1 99 ? 6.659 19.675 14.110 1.00 43.56 99 PRO A O 1
ATOM 728 N N . VAL A 1 100 ? 6.222 17.836 12.875 1.00 49.03 100 VAL A N 1
ATOM 729 C CA . VAL A 1 100 ? 7.415 17.094 13.279 1.00 49.03 100 VAL A CA 1
ATOM 730 C C . VAL A 1 100 ? 8.638 17.900 12.840 1.00 49.03 100 VAL A C 1
ATOM 732 O O . VAL A 1 100 ? 8.819 18.198 11.660 1.00 49.03 100 VAL A O 1
ATOM 735 N N . ALA A 1 101 ? 9.445 18.337 13.804 1.00 44.16 101 ALA A N 1
ATOM 736 C CA . ALA A 1 101 ? 10.667 19.064 13.511 1.00 44.16 101 ALA A CA 1
ATOM 737 C C . ALA A 1 101 ? 11.626 18.119 12.778 1.00 44.16 101 ALA A C 1
ATOM 739 O O . ALA A 1 101 ? 12.098 17.137 13.350 1.00 44.16 101 ALA A O 1
ATOM 740 N N . THR A 1 102 ? 11.914 18.415 11.511 1.00 45.16 102 THR A N 1
ATOM 741 C CA . THR A 1 102 ? 13.036 17.818 10.779 1.00 45.16 102 THR A CA 1
ATOM 742 C C . THR A 1 102 ? 14.306 17.966 11.620 1.00 45.16 102 THR A C 1
ATOM 744 O O . THR A 1 102 ? 14.620 19.092 12.022 1.00 45.16 102 THR A O 1
ATOM 747 N N . PRO A 1 103 ? 15.058 16.887 11.902 1.00 39.59 103 PRO A N 1
ATOM 748 C CA . PRO A 1 103 ? 16.327 17.021 12.593 1.00 39.59 103 PRO A CA 1
ATOM 749 C C . PRO A 1 103 ? 17.294 17.750 11.657 1.00 39.59 103 PRO A C 1
ATOM 751 O O . PRO A 1 103 ? 17.683 17.237 10.610 1.00 39.59 103 PRO A O 1
ATOM 754 N N . SER A 1 104 ? 17.646 18.982 12.027 1.00 43.53 104 SER A N 1
ATOM 755 C CA . SER A 1 104 ? 18.684 19.768 11.367 1.00 43.53 104 SER A CA 1
ATOM 756 C C . SER A 1 104 ? 20.026 19.068 11.575 1.00 43.53 104 SER A C 1
ATOM 758 O O . SER A 1 104 ? 20.715 19.290 12.569 1.00 43.53 104 SER A O 1
ATOM 760 N N . LEU A 1 105 ? 20.396 18.192 10.644 1.00 49.78 105 LEU A N 1
ATOM 761 C CA . LEU A 1 105 ? 21.775 17.759 10.481 1.00 49.78 105 LEU A CA 1
ATOM 762 C C . LEU A 1 105 ? 22.575 18.959 9.976 1.00 49.78 105 LEU A C 1
ATOM 764 O O . LEU A 1 105 ? 22.425 19.353 8.823 1.00 49.78 105 LEU A O 1
ATOM 768 N N . LEU A 1 106 ? 23.387 19.520 10.876 1.00 44.44 106 LEU A N 1
ATOM 769 C CA . LEU A 1 106 ? 24.757 20.020 10.680 1.00 44.44 106 LEU A CA 1
ATOM 770 C C . LEU A 1 106 ? 25.011 21.252 11.559 1.00 44.44 106 LEU A C 1
ATOM 772 O O . LEU A 1 106 ? 24.769 22.392 11.173 1.00 44.44 106 LEU A O 1
ATOM 776 N N . GLY A 1 107 ? 25.553 20.996 12.748 1.00 38.28 107 GLY A N 1
ATOM 777 C CA . GLY A 1 107 ? 26.469 21.909 13.420 1.00 38.28 107 GLY A CA 1
ATOM 778 C C . GLY A 1 107 ? 27.822 21.210 13.548 1.00 38.28 107 GLY A C 1
ATOM 779 O O . GLY A 1 107 ? 27.851 20.055 13.970 1.00 38.28 107 GLY A O 1
ATOM 780 N N . GLY A 1 108 ? 28.911 21.889 13.175 1.00 37.91 108 GLY A N 1
ATOM 781 C CA . GLY A 1 108 ? 30.277 21.429 13.447 1.00 37.91 108 GLY A CA 1
ATOM 782 C C . GLY A 1 108 ? 31.336 21.908 12.450 1.00 37.91 108 GLY A C 1
ATOM 783 O O . GLY A 1 108 ? 31.549 21.258 11.437 1.00 37.91 108 GLY A O 1
ATOM 784 N N . GLU A 1 109 ? 31.978 23.031 12.790 1.00 41.56 109 GLU A N 1
ATOM 785 C CA . GLU A 1 109 ? 33.406 23.378 12.601 1.00 41.56 109 GLU A CA 1
ATOM 786 C C . GLU A 1 109 ? 34.119 23.236 11.230 1.00 41.56 109 GLU A C 1
ATOM 788 O O . GLU A 1 109 ? 34.602 22.174 10.841 1.00 41.56 109 GLU A O 1
ATOM 793 N N . ASN A 1 110 ? 34.316 24.374 10.547 1.00 37.75 110 ASN A N 1
ATOM 794 C CA . ASN A 1 110 ? 35.602 25.103 10.445 1.00 37.75 110 ASN A CA 1
ATOM 795 C C . ASN A 1 110 ? 35.414 26.434 9.704 1.00 37.75 110 ASN A C 1
ATOM 797 O O . ASN A 1 110 ? 34.772 26.426 8.631 1.00 37.75 110 ASN A O 1
#

Foldseek 3Di:
DQQPQDFDAAPVRGAQAARPVNDDDDDDPDPVPFDKHQDDADPPGRGGAKIDTPPDLDMDGRDDCVCPPDDNPSVVVVVSVVVNVCVVVVNDDDDDDDPDDDPPPDDDDD